Protein AF-A0AAW0R600-F1 (afdb_monomer_lite)

Organism: NCBI:txid1337665

Structure (mmCIF, N/CA/C/O backbone):
data_AF-A0AAW0R600-F1
#
_entry.id   AF-A0AAW0R600-F1
#
loop_
_atom_site.group_PDB
_atom_site.id
_atom_site.type_symbol
_atom_site.label_atom_id
_atom_site.label_alt_id
_atom_site.label_comp_id
_atom_site.label_asym_id
_atom_site.label_entity_id
_atom_site.label_seq_id
_atom_site.pdbx_PDB_ins_code
_atom_site.Cartn_x
_atom_site.Cartn_y
_atom_site.Cartn_z
_atom_site.occupancy
_atom_site.B_iso_or_equiv
_atom_site.auth_seq_id
_atom_site.auth_comp_id
_atom_site.auth_asym_id
_atom_site.auth_atom_id
_atom_site.pdbx_PDB_model_num
ATOM 1 N N . MET A 1 1 ? 9.626 -1.350 20.129 1.00 72.81 1 MET A N 1
ATOM 2 C CA . MET A 1 1 ? 8.384 -0.965 19.427 1.00 72.81 1 MET A CA 1
ATOM 3 C C . MET A 1 1 ? 8.085 -2.000 18.354 1.00 72.81 1 MET A C 1
ATOM 5 O O . MET A 1 1 ? 9.048 -2.544 17.821 1.00 72.81 1 MET A O 1
ATOM 9 N N . PRO A 1 2 ? 6.813 -2.325 18.067 1.00 85.44 2 PRO A N 1
ATOM 10 C CA . PRO A 1 2 ? 6.467 -3.146 16.910 1.00 85.44 2 PRO A CA 1
ATOM 11 C C . PRO A 1 2 ? 6.764 -2.403 15.597 1.00 85.44 2 PRO A C 1
ATOM 13 O O . PRO A 1 2 ? 6.798 -1.173 15.560 1.00 85.44 2 PRO A O 1
ATOM 16 N N . THR A 1 3 ? 6.977 -3.152 14.516 1.00 91.94 3 THR A N 1
ATOM 17 C CA . THR A 1 3 ? 7.278 -2.613 13.181 1.00 91.94 3 THR A CA 1
ATOM 18 C C . THR A 1 3 ? 6.488 -3.357 12.108 1.00 91.94 3 THR A C 1
ATOM 20 O O . THR A 1 3 ? 6.174 -4.539 12.255 1.00 91.94 3 THR A O 1
ATOM 23 N N . LEU A 1 4 ? 6.185 -2.667 11.011 1.00 92.69 4 LEU A N 1
ATOM 24 C CA . LEU A 1 4 ? 5.758 -3.269 9.752 1.00 92.69 4 LEU A CA 1
ATOM 25 C C . LEU A 1 4 ? 6.986 -3.357 8.844 1.00 92.69 4 LEU A C 1
ATOM 27 O O . LEU A 1 4 ? 7.603 -2.334 8.560 1.00 92.69 4 LEU A O 1
ATOM 31 N N . THR A 1 5 ? 7.347 -4.560 8.404 1.00 95.25 5 THR A N 1
ATOM 32 C CA . THR A 1 5 ? 8.530 -4.788 7.564 1.00 95.25 5 THR A CA 1
ATOM 33 C C . THR A 1 5 ? 8.158 -5.608 6.334 1.00 95.25 5 THR A C 1
ATOM 35 O O . THR A 1 5 ? 7.395 -6.568 6.414 1.00 95.25 5 THR A O 1
ATOM 38 N N . THR A 1 6 ? 8.719 -5.252 5.182 1.00 95.12 6 THR A N 1
ATOM 39 C CA . THR A 1 6 ? 8.634 -6.021 3.935 1.00 95.12 6 THR A CA 1
ATOM 40 C C . THR A 1 6 ? 10.023 -6.090 3.329 1.00 95.12 6 THR A C 1
ATOM 42 O O . THR A 1 6 ? 10.722 -5.082 3.265 1.00 95.12 6 THR A O 1
ATOM 45 N N . ARG A 1 7 ? 10.410 -7.282 2.880 1.00 95.62 7 ARG A N 1
ATOM 46 C CA . ARG A 1 7 ? 11.681 -7.564 2.215 1.00 95.62 7 ARG A CA 1
ATOM 47 C C . ARG A 1 7 ? 11.378 -8.282 0.907 1.00 95.62 7 ARG A C 1
ATOM 49 O O . ARG A 1 7 ? 10.565 -9.201 0.894 1.00 95.62 7 ARG A O 1
ATOM 56 N N . SER A 1 8 ? 12.008 -7.832 -0.168 1.00 92.94 8 SER A N 1
ATOM 57 C CA . SER A 1 8 ? 11.893 -8.401 -1.507 1.00 92.94 8 SER A CA 1
ATOM 58 C C . SER A 1 8 ? 13.246 -8.954 -1.933 1.00 92.94 8 SER A C 1
ATOM 60 O O . SER A 1 8 ? 14.271 -8.310 -1.713 1.00 92.94 8 SER A O 1
ATOM 62 N N . GLU A 1 9 ? 13.243 -10.139 -2.534 1.00 93.44 9 GLU A N 1
ATOM 63 C CA . GLU A 1 9 ? 14.412 -10.820 -3.091 1.00 93.44 9 GLU A CA 1
ATOM 64 C C . GLU A 1 9 ? 14.022 -11.397 -4.455 1.00 93.44 9 GLU A C 1
ATOM 66 O O . GLU A 1 9 ? 12.934 -11.956 -4.596 1.00 93.44 9 GLU A O 1
ATOM 71 N N . ALA A 1 10 ? 14.891 -11.287 -5.461 1.00 85.12 10 ALA A N 1
ATOM 72 C CA . ALA A 1 10 ? 14.719 -11.996 -6.728 1.00 85.12 10 ALA A CA 1
ATOM 73 C C . ALA A 1 10 ? 16.077 -12.256 -7.411 1.00 85.12 10 ALA A C 1
ATOM 75 O O . ALA A 1 10 ? 17.023 -11.509 -7.167 1.00 85.12 10 ALA A O 1
ATOM 76 N N . PRO A 1 11 ? 16.194 -13.269 -8.294 1.00 86.88 11 PRO A N 1
ATOM 77 C CA . PRO A 1 11 ? 17.495 -13.736 -8.794 1.00 86.88 11 PRO A CA 1
ATOM 78 C C . PRO A 1 11 ? 18.284 -12.744 -9.661 1.00 86.88 11 PRO A C 1
ATOM 80 O O . PRO A 1 11 ? 19.490 -12.903 -9.824 1.00 86.88 11 PRO A O 1
ATOM 83 N N . HIS A 1 12 ? 17.610 -11.757 -10.257 1.00 79.75 12 HIS A N 1
ATOM 84 C CA . HIS A 1 12 ? 18.186 -10.862 -11.270 1.00 79.75 12 HIS A CA 1
ATOM 85 C C . HIS A 1 12 ? 18.099 -9.378 -10.891 1.00 79.75 12 HIS A C 1
ATOM 87 O O . HIS A 1 12 ? 18.266 -8.511 -11.741 1.00 79.75 12 HIS A O 1
ATOM 93 N N . SER A 1 13 ? 17.833 -9.061 -9.626 1.00 81.62 13 SER A N 1
ATOM 94 C CA . SER A 1 13 ? 17.656 -7.681 -9.171 1.00 81.62 13 SER A CA 1
ATOM 95 C C . SER A 1 13 ? 18.159 -7.487 -7.755 1.00 81.62 13 SER A C 1
ATOM 97 O O . SER A 1 13 ? 18.042 -8.400 -6.935 1.00 81.62 13 SER A O 1
ATOM 99 N N . ASP A 1 14 ? 18.554 -6.265 -7.431 1.00 87.06 14 ASP A N 1
ATOM 100 C CA . ASP A 1 14 ? 18.892 -5.917 -6.060 1.00 87.06 14 ASP A CA 1
ATOM 101 C C . ASP A 1 14 ? 17.669 -6.061 -5.129 1.00 87.06 14 ASP A C 1
ATOM 103 O O . ASP A 1 14 ? 16.553 -5.661 -5.487 1.00 87.06 14 ASP A O 1
ATOM 107 N N . PRO A 1 15 ? 17.840 -6.663 -3.938 1.00 92.31 15 PRO A N 1
ATOM 108 C CA . PRO A 1 15 ? 16.773 -6.786 -2.958 1.00 92.31 15 PRO A CA 1
ATOM 109 C C . PRO A 1 15 ? 16.464 -5.427 -2.325 1.00 92.31 15 PRO A C 1
ATOM 111 O O . PRO A 1 15 ? 17.366 -4.638 -2.043 1.00 92.31 15 PRO A O 1
ATOM 114 N N . PHE A 1 16 ? 15.193 -5.178 -2.009 1.00 92.31 16 PHE A N 1
ATOM 115 C CA . PHE A 1 16 ? 14.778 -3.990 -1.259 1.00 92.31 16 PHE A CA 1
ATOM 116 C C . PHE A 1 16 ? 14.129 -4.368 0.071 1.00 92.31 16 PHE A C 1
ATOM 118 O O . PHE A 1 16 ? 13.606 -5.469 0.255 1.00 92.31 16 PHE A O 1
ATOM 125 N N . THR A 1 17 ? 14.182 -3.458 1.041 1.00 96.31 17 THR A N 1
ATOM 126 C CA . THR A 1 17 ? 13.537 -3.625 2.348 1.00 96.31 17 THR A CA 1
ATOM 127 C C . THR A 1 17 ? 12.935 -2.303 2.792 1.00 96.31 17 THR A C 1
ATOM 129 O O . THR A 1 17 ? 13.594 -1.265 2.749 1.00 96.31 17 THR A O 1
ATOM 132 N N . PHE A 1 18 ? 11.689 -2.355 3.247 1.00 94.94 18 PHE A N 1
ATOM 133 C CA . PHE A 1 18 ? 10.987 -1.231 3.847 1.00 94.94 18 PHE A CA 1
ATOM 134 C C . PHE A 1 18 ? 10.568 -1.605 5.265 1.00 94.94 18 PHE A C 1
ATOM 136 O O . PHE A 1 18 ? 10.050 -2.700 5.494 1.00 94.94 18 PHE A O 1
ATOM 143 N N . THR A 1 19 ? 10.814 -0.689 6.198 1.00 95.81 19 THR A N 1
ATOM 144 C CA . THR A 1 19 ? 10.420 -0.802 7.601 1.00 95.81 19 THR A CA 1
ATOM 145 C C . THR A 1 19 ? 9.711 0.48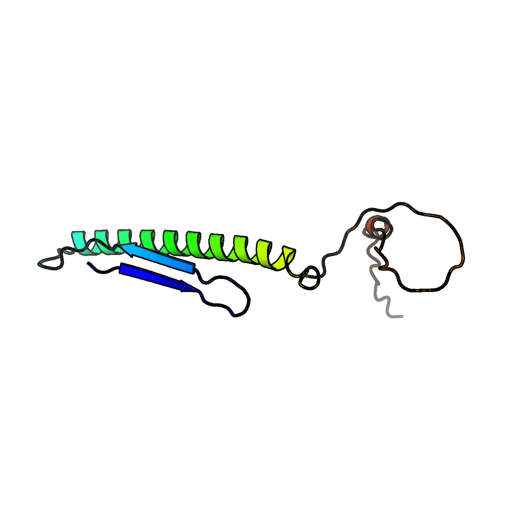2 8.005 1.00 95.81 19 THR A C 1
ATOM 147 O O . THR A 1 19 ? 10.233 1.574 7.773 1.00 95.81 19 THR A O 1
ATOM 150 N N . THR A 1 20 ? 8.548 0.342 8.632 1.00 93.50 20 THR A N 1
ATOM 151 C CA . THR A 1 20 ? 7.788 1.423 9.262 1.00 93.50 20 THR A CA 1
ATOM 152 C C . THR A 1 20 ? 7.618 1.094 10.740 1.00 93.50 20 THR A C 1
ATOM 154 O O . THR A 1 20 ? 7.147 0.010 11.091 1.00 93.50 20 THR A O 1
ATOM 157 N N . GLU A 1 21 ? 7.998 2.014 11.623 1.00 91.94 21 GLU A N 1
ATOM 158 C CA . GLU A 1 21 ? 7.782 1.849 13.061 1.00 91.94 21 GLU A CA 1
ATOM 159 C C . GLU A 1 21 ? 6.319 2.100 13.439 1.00 91.94 21 GLU A C 1
ATOM 161 O O . GLU A 1 21 ? 5.658 2.991 12.904 1.00 91.94 21 GLU A O 1
ATOM 166 N N . LEU A 1 22 ? 5.808 1.308 14.381 1.00 86.19 22 LEU A N 1
ATOM 167 C CA . LEU A 1 22 ? 4.441 1.400 14.876 1.00 86.19 22 LEU A CA 1
ATOM 168 C C . LEU A 1 22 ? 4.480 1.764 16.364 1.00 86.19 22 LEU A C 1
ATOM 170 O O . LEU A 1 22 ? 4.636 0.902 17.229 1.00 86.19 22 LEU A O 1
ATOM 174 N N . SER A 1 23 ? 4.344 3.053 16.677 1.00 79.62 23 SER A N 1
ATOM 175 C CA . SER A 1 23 ? 4.341 3.533 18.064 1.00 79.62 23 SER A CA 1
ATOM 176 C C . SER A 1 23 ? 3.129 2.998 18.832 1.00 79.62 23 SER A C 1
ATOM 178 O O . SER A 1 23 ? 1.979 3.287 18.484 1.00 79.62 23 SER A O 1
ATOM 180 N N . LEU A 1 24 ? 3.403 2.227 19.886 1.00 72.81 24 LEU A N 1
ATOM 181 C CA . LEU A 1 24 ? 2.416 1.552 20.723 1.00 72.81 24 LEU A CA 1
ATOM 182 C C . LEU A 1 24 ? 2.901 1.518 22.177 1.00 72.81 24 LEU A C 1
ATOM 184 O O . LEU A 1 24 ? 3.779 0.725 22.517 1.00 72.81 24 LEU A O 1
ATOM 188 N N . ASP A 1 25 ? 2.280 2.320 23.040 1.00 65.94 25 ASP A N 1
ATOM 189 C CA . ASP A 1 25 ? 2.430 2.178 24.488 1.00 65.94 25 ASP A CA 1
ATOM 190 C C . ASP A 1 25 ? 1.439 1.117 24.979 1.00 65.94 25 ASP A C 1
ATOM 192 O O . ASP A 1 25 ? 0.233 1.335 25.082 1.00 65.94 25 ASP A O 1
ATOM 196 N N . ALA A 1 26 ? 1.951 -0.092 25.206 1.00 60.78 26 ALA A N 1
ATOM 197 C CA . ALA A 1 26 ? 1.133 -1.296 25.351 1.00 60.78 26 ALA A CA 1
ATOM 198 C C . ALA A 1 26 ? 0.389 -1.428 26.697 1.00 60.78 26 ALA A C 1
ATOM 200 O O . ALA A 1 26 ? -0.430 -2.335 26.849 1.00 60.78 26 ALA A O 1
ATOM 201 N N . SER A 1 27 ? 0.674 -0.570 27.681 1.00 61.00 27 SER A N 1
ATOM 202 C CA . SER A 1 27 ? 0.410 -0.887 29.092 1.00 61.00 27 SER A CA 1
ATOM 203 C C . SER A 1 27 ? -1.060 -0.816 29.531 1.00 61.00 27 SER A C 1
ATOM 205 O O . SER A 1 27 ? -1.435 -1.598 30.397 1.00 61.00 27 SER A O 1
ATOM 207 N N . THR A 1 28 ? -1.907 0.042 28.942 1.00 66.44 28 THR A N 1
ATOM 208 C CA . THR A 1 28 ? -3.367 0.091 29.225 1.00 66.44 28 THR A CA 1
ATOM 209 C C . THR A 1 28 ? -4.161 0.778 28.101 1.00 66.44 28 THR A C 1
ATOM 211 O O . THR A 1 28 ? -4.693 1.868 28.283 1.00 66.44 28 THR A O 1
ATOM 214 N N . LEU A 1 29 ? -4.269 0.151 26.926 1.00 78.44 29 LEU A N 1
ATOM 215 C CA . LEU A 1 29 ? -4.982 0.750 25.785 1.00 78.44 29 LEU A CA 1
ATOM 216 C C . LEU A 1 29 ? -6.514 0.691 25.938 1.00 78.44 29 LEU A C 1
ATOM 218 O O . LEU A 1 29 ? -7.128 -0.388 25.890 1.00 78.44 29 LEU A O 1
ATOM 222 N N . THR A 1 30 ? -7.135 1.866 26.028 1.00 89.00 30 THR A N 1
ATOM 223 C CA . THR A 1 30 ? -8.585 2.072 25.916 1.00 89.00 30 THR A CA 1
ATOM 224 C C . THR A 1 30 ? -9.109 1.688 24.526 1.00 89.00 30 THR A C 1
ATOM 226 O O . THR A 1 30 ? -8.358 1.534 23.559 1.00 89.00 30 THR A O 1
ATOM 229 N N . THR A 1 31 ? -10.430 1.555 24.381 1.00 90.94 31 THR A N 1
ATOM 230 C CA . THR A 1 31 ? -11.068 1.294 23.076 1.00 90.94 31 THR A CA 1
ATOM 231 C C . THR A 1 31 ? -10.765 2.391 22.047 1.00 90.94 31 THR A C 1
ATOM 233 O O . THR A 1 31 ? -10.586 2.082 20.870 1.00 90.94 31 THR A O 1
ATOM 236 N N . ALA A 1 32 ? -10.654 3.651 22.483 1.00 89.12 32 ALA A N 1
ATOM 237 C CA . ALA A 1 32 ? -10.315 4.780 21.617 1.00 89.12 32 ALA A CA 1
ATOM 238 C C . ALA A 1 32 ? -8.864 4.705 21.110 1.00 89.12 32 ALA A C 1
ATOM 240 O O . ALA A 1 32 ? -8.603 4.903 19.926 1.00 89.12 32 ALA A O 1
ATOM 241 N N . GLU A 1 33 ? -7.909 4.352 21.971 1.00 87.31 33 GLU A N 1
ATOM 242 C CA . GLU A 1 33 ? -6.506 4.209 21.557 1.00 87.31 33 GLU A CA 1
ATOM 243 C C . GLU A 1 33 ? -6.304 2.987 20.656 1.00 87.31 33 GLU A C 1
ATOM 245 O O . GLU A 1 33 ? -5.546 3.056 19.690 1.00 87.31 33 GLU A O 1
ATOM 250 N N . LYS A 1 34 ? -7.040 1.891 20.897 1.00 88.25 34 LYS A N 1
ATOM 251 C CA . LYS A 1 34 ? -7.074 0.728 19.994 1.00 88.25 34 LYS A CA 1
ATOM 252 C C . LYS A 1 34 ? -7.602 1.100 18.609 1.00 88.25 34 LYS A C 1
ATOM 254 O O . LYS A 1 34 ? -7.004 0.692 17.615 1.00 88.25 34 LYS A O 1
ATOM 259 N N . SER A 1 35 ? -8.687 1.874 18.516 1.00 91.69 35 SER A N 1
ATOM 260 C CA . SER A 1 35 ? -9.216 2.301 17.214 1.00 91.69 35 SER A CA 1
ATOM 261 C C . SER A 1 35 ? -8.256 3.259 16.502 1.00 91.69 35 SER A C 1
ATOM 263 O O . SER A 1 35 ? -7.986 3.065 15.317 1.00 91.69 35 SER A O 1
ATOM 265 N N . ALA A 1 36 ? -7.648 4.207 17.224 1.00 88.94 36 ALA A N 1
ATOM 266 C CA . ALA A 1 36 ? -6.620 5.097 16.687 1.00 88.94 36 ALA A CA 1
ATOM 267 C C . ALA A 1 36 ? -5.382 4.327 16.191 1.00 88.94 36 ALA A C 1
ATOM 269 O O . ALA A 1 36 ? -4.898 4.597 15.091 1.00 88.94 36 ALA A O 1
ATOM 270 N N . TYR A 1 37 ? -4.902 3.337 16.950 1.00 89.50 37 TYR A N 1
ATOM 271 C CA . TYR A 1 37 ? -3.807 2.463 16.529 1.00 89.50 37 TYR A CA 1
ATOM 272 C C . TYR A 1 37 ? -4.157 1.681 15.258 1.00 89.50 37 TYR A C 1
ATOM 274 O O . TYR A 1 37 ? -3.381 1.692 14.308 1.00 89.50 37 TYR A O 1
ATOM 282 N N . LEU A 1 38 ? -5.338 1.056 15.192 1.00 92.19 38 LEU A N 1
ATOM 283 C CA . LEU A 1 38 ? -5.765 0.314 14.001 1.00 92.19 38 LEU A CA 1
ATOM 284 C C . LEU A 1 38 ? -5.935 1.218 12.771 1.00 92.19 38 LEU A C 1
ATOM 286 O O . LEU A 1 38 ? -5.680 0.774 11.653 1.00 92.19 38 LEU A O 1
ATOM 290 N N . SER A 1 39 ? -6.336 2.479 12.945 1.00 92.06 39 SER A N 1
ATOM 291 C CA . SER A 1 39 ? -6.366 3.462 11.853 1.00 92.06 39 SER A CA 1
ATOM 292 C C . SER A 1 39 ? -4.959 3.842 11.381 1.00 92.06 39 SER A C 1
ATOM 294 O O . SER A 1 39 ? -4.714 3.845 10.176 1.00 92.06 39 SER A O 1
ATOM 296 N N . ARG A 1 40 ? -4.009 4.074 12.302 1.00 91.25 40 ARG A N 1
ATOM 297 C CA . ARG A 1 40 ? -2.590 4.310 11.962 1.00 91.25 40 ARG A CA 1
ATOM 298 C C . ARG A 1 40 ? -1.961 3.103 11.270 1.00 91.25 40 ARG A C 1
ATOM 300 O O . ARG A 1 40 ? -1.258 3.279 10.286 1.00 91.25 40 ARG A O 1
ATOM 307 N N . LEU A 1 41 ? -2.247 1.888 11.742 1.00 93.56 41 LEU A N 1
ATOM 308 C CA . LEU A 1 41 ? -1.771 0.647 11.132 1.00 93.56 41 LEU A CA 1
ATOM 309 C C . LEU A 1 41 ? -2.303 0.485 9.703 1.00 93.56 41 LEU A C 1
ATOM 311 O O . LEU A 1 41 ? -1.535 0.137 8.816 1.00 93.56 41 LEU A O 1
ATOM 315 N N . ARG A 1 42 ? -3.589 0.775 9.457 1.00 96.00 42 ARG A N 1
ATOM 316 C CA . ARG A 1 42 ? -4.149 0.757 8.093 1.00 96.00 42 ARG A CA 1
ATOM 317 C C . ARG A 1 42 ? -3.472 1.776 7.180 1.00 96.00 42 ARG A C 1
ATOM 319 O O . ARG A 1 42 ? -3.097 1.401 6.078 1.00 96.00 42 ARG A O 1
ATOM 326 N N . ALA A 1 43 ? -3.276 3.013 7.641 1.00 94.56 43 ALA A N 1
ATOM 327 C CA . ALA A 1 43 ? -2.547 4.027 6.877 1.00 94.56 43 ALA A CA 1
ATOM 328 C C . ALA A 1 43 ? -1.114 3.563 6.559 1.00 94.56 43 ALA A C 1
ATOM 330 O O . ALA A 1 43 ? -0.738 3.498 5.394 1.00 94.56 43 ALA A O 1
ATOM 331 N N . ALA A 1 44 ? -0.373 3.099 7.571 1.00 94.69 44 ALA A N 1
ATOM 332 C CA . ALA A 1 44 ? 0.983 2.582 7.408 1.00 94.69 44 ALA A CA 1
ATOM 333 C C . ALA A 1 44 ? 1.066 1.395 6.431 1.00 94.69 44 ALA A C 1
ATOM 335 O O . ALA A 1 44 ? 2.047 1.294 5.701 1.00 94.69 44 ALA A O 1
ATOM 336 N N . VAL A 1 45 ? 0.057 0.512 6.394 1.00 96.25 45 VAL A N 1
ATOM 337 C CA . VAL A 1 45 ? -0.038 -0.590 5.418 1.00 96.25 45 VAL A CA 1
ATOM 338 C C . VAL A 1 45 ? -0.299 -0.068 4.003 1.00 96.25 45 VAL A C 1
ATOM 340 O O . VAL A 1 45 ? 0.385 -0.509 3.081 1.00 96.25 45 VAL A O 1
ATOM 343 N N . SER A 1 46 ? -1.222 0.883 3.821 1.00 97.44 46 SER A N 1
ATOM 344 C CA . SER A 1 46 ? -1.477 1.515 2.516 1.0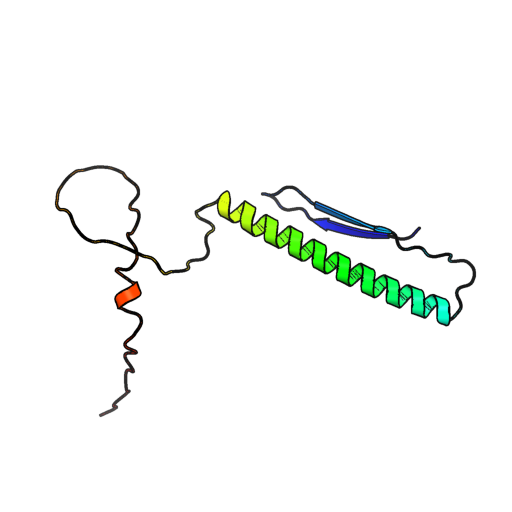0 97.44 46 SER A CA 1
ATOM 345 C C . SER A 1 46 ? -0.235 2.228 1.972 1.00 97.44 46 SER A C 1
ATOM 347 O O . SER A 1 46 ? 0.122 2.040 0.809 1.00 97.44 46 SER A O 1
ATOM 349 N N . ASP A 1 47 ? 0.474 2.974 2.821 1.00 95.75 47 ASP A N 1
ATOM 350 C CA . ASP A 1 47 ? 1.726 3.651 2.462 1.00 95.75 47 ASP A CA 1
ATOM 351 C C . ASP A 1 47 ? 2.823 2.636 2.096 1.00 95.75 47 ASP A C 1
ATOM 353 O O . ASP A 1 47 ? 3.586 2.838 1.149 1.00 95.75 47 ASP A O 1
ATOM 357 N N . HIS A 1 48 ? 2.891 1.505 2.810 1.00 95.81 48 HIS A N 1
ATOM 358 C CA . HIS A 1 48 ? 3.809 0.411 2.480 1.00 95.81 48 HIS A CA 1
ATOM 359 C C . HIS A 1 48 ? 3.489 -0.206 1.117 1.00 95.81 48 HIS A C 1
ATOM 361 O O . HIS A 1 48 ? 4.398 -0.439 0.323 1.00 95.81 48 HIS A O 1
ATOM 367 N N . GLN A 1 49 ? 2.207 -0.446 0.832 1.00 96.94 49 GLN A N 1
ATOM 368 C CA . GLN A 1 49 ? 1.751 -0.986 -0.447 1.00 96.94 49 GLN A CA 1
ATOM 369 C C . GLN A 1 49 ? 2.098 -0.043 -1.605 1.00 96.94 49 GLN A C 1
ATOM 371 O O . GLN A 1 49 ? 2.604 -0.506 -2.626 1.00 96.94 49 GLN A O 1
ATOM 376 N N . ALA A 1 50 ? 1.900 1.269 -1.436 1.00 97.38 50 ALA A N 1
ATOM 377 C CA . ALA A 1 50 ? 2.291 2.267 -2.431 1.00 97.38 50 ALA A CA 1
ATOM 378 C C . ALA A 1 50 ? 3.801 2.207 -2.730 1.00 97.38 50 ALA A C 1
ATOM 380 O O . ALA A 1 50 ? 4.188 2.055 -3.888 1.00 97.38 50 ALA A O 1
ATOM 381 N N . ARG A 1 51 ? 4.647 2.206 -1.689 1.00 96.62 51 ARG A N 1
ATOM 382 C CA . ARG A 1 51 ? 6.115 2.108 -1.821 1.00 96.62 51 ARG A CA 1
ATOM 383 C C . ARG A 1 51 ? 6.580 0.799 -2.464 1.00 96.62 51 ARG A C 1
ATOM 385 O O . ARG A 1 51 ? 7.536 0.799 -3.234 1.00 96.62 51 ARG A O 1
ATOM 392 N N . VAL A 1 52 ? 5.928 -0.323 -2.150 1.00 96.19 52 VAL A N 1
ATOM 393 C CA . VAL A 1 52 ? 6.216 -1.625 -2.778 1.00 96.19 52 VAL A CA 1
ATOM 394 C C . VAL A 1 52 ? 5.856 -1.597 -4.263 1.00 96.19 52 VAL A C 1
ATOM 396 O O . VAL A 1 52 ? 6.666 -2.025 -5.080 1.00 96.19 52 VAL A O 1
ATOM 399 N N . ASN A 1 53 ? 4.691 -1.057 -4.626 1.00 96.19 53 ASN A N 1
ATOM 400 C CA . ASN A 1 53 ? 4.266 -0.946 -6.022 1.00 96.19 53 ASN A CA 1
ATOM 401 C C . ASN A 1 53 ? 5.192 -0.026 -6.834 1.00 96.19 53 ASN A C 1
ATOM 403 O O . ASN A 1 53 ? 5.581 -0.383 -7.944 1.00 96.19 53 ASN A O 1
ATOM 407 N N . GLU A 1 54 ? 5.584 1.121 -6.274 1.00 95.88 54 GLU A N 1
ATOM 408 C CA . GLU A 1 54 ? 6.553 2.047 -6.873 1.00 95.88 54 GLU A CA 1
ATOM 409 C C . GLU A 1 54 ? 7.902 1.351 -7.122 1.00 95.88 54 GLU A C 1
ATOM 411 O O . GLU A 1 54 ? 8.392 1.331 -8.251 1.00 95.88 54 GLU A O 1
ATOM 416 N N . ALA A 1 55 ? 8.456 0.688 -6.100 1.00 94.06 55 ALA A N 1
ATOM 417 C CA . ALA A 1 55 ? 9.730 -0.021 -6.204 1.00 94.06 55 ALA A CA 1
ATOM 418 C C . ALA A 1 55 ? 9.694 -1.180 -7.213 1.00 94.06 55 ALA A C 1
ATOM 420 O O . ALA A 1 55 ? 10.654 -1.378 -7.956 1.00 94.06 55 ALA A O 1
ATOM 421 N N . LEU A 1 56 ? 8.593 -1.937 -7.272 1.00 94.12 56 LEU A N 1
ATOM 422 C CA . LEU A 1 56 ? 8.408 -2.988 -8.276 1.00 94.12 56 LEU A CA 1
ATOM 423 C C . LEU A 1 56 ? 8.274 -2.408 -9.690 1.00 94.12 56 LEU A C 1
ATOM 425 O O . LEU A 1 56 ? 8.836 -2.979 -10.620 1.00 94.12 56 LEU A O 1
ATOM 429 N N . THR A 1 57 ? 7.595 -1.271 -9.857 1.00 94.19 57 THR A N 1
ATOM 430 C CA . THR A 1 57 ? 7.422 -0.610 -11.163 1.00 94.19 57 THR A CA 1
ATOM 431 C C . THR A 1 57 ? 8.752 -0.086 -11.697 1.00 94.19 57 THR A C 1
ATOM 433 O O . THR A 1 57 ? 9.167 -0.486 -12.783 1.00 94.19 57 THR A O 1
ATOM 436 N N . ALA A 1 58 ? 9.489 0.682 -10.888 1.00 90.88 58 ALA A N 1
ATOM 437 C CA . ALA A 1 58 ? 10.829 1.159 -11.236 1.00 90.88 58 ALA A CA 1
ATOM 438 C C . ALA A 1 58 ? 11.794 0.001 -11.559 1.00 90.88 58 ALA A C 1
ATOM 440 O O . ALA A 1 58 ? 12.647 0.107 -12.442 1.00 90.88 58 ALA A O 1
ATOM 441 N N . ARG A 1 59 ? 11.641 -1.143 -10.878 1.00 90.12 59 ARG A N 1
ATOM 442 C CA . ARG A 1 59 ? 12.426 -2.344 -11.170 1.00 90.12 59 ARG A CA 1
ATOM 443 C C . ARG A 1 59 ? 12.020 -3.018 -12.482 1.00 90.12 59 ARG A C 1
ATOM 445 O O . ARG A 1 59 ? 12.908 -3.441 -13.209 1.00 90.12 59 ARG A O 1
ATOM 452 N N . MET A 1 60 ? 10.730 -3.100 -12.817 1.00 89.12 60 MET A N 1
ATOM 453 C CA . MET A 1 60 ? 10.285 -3.611 -14.124 1.00 89.12 60 MET A CA 1
ATOM 454 C C . MET A 1 60 ? 10.827 -2.753 -15.276 1.00 89.12 60 MET A C 1
ATOM 456 O O . MET A 1 60 ? 11.245 -3.295 -16.296 1.00 89.12 60 MET A O 1
ATOM 460 N N . GLU A 1 61 ? 10.883 -1.432 -15.100 1.00 89.31 61 GLU A N 1
ATOM 461 C CA . GLU A 1 61 ? 11.490 -0.509 -16.067 1.00 89.31 61 GLU A CA 1
ATOM 462 C C . GLU A 1 61 ? 13.005 -0.742 -16.209 1.00 89.31 61 GLU A C 1
ATOM 464 O O . GLU A 1 61 ? 13.505 -0.886 -17.327 1.00 89.31 61 GLU A O 1
ATOM 469 N N . ALA A 1 62 ? 13.732 -0.863 -15.094 1.00 85.88 62 ALA A N 1
ATOM 470 C CA . ALA A 1 62 ? 15.165 -1.168 -15.100 1.00 85.88 62 ALA A CA 1
ATOM 471 C C . ALA A 1 62 ? 15.478 -2.555 -15.701 1.00 85.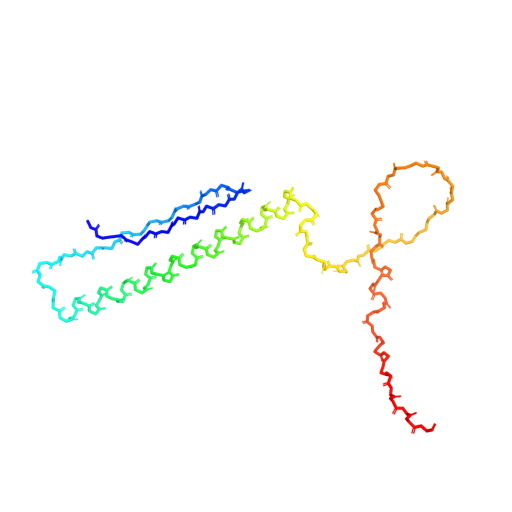88 62 ALA A C 1
ATOM 473 O O . ALA A 1 62 ? 16.412 -2.694 -16.497 1.00 85.88 62 ALA A O 1
ATOM 474 N N . ASP A 1 63 ? 14.679 -3.571 -15.363 1.00 84.75 63 ASP A N 1
ATOM 475 C CA . ASP A 1 63 ? 14.807 -4.935 -15.878 1.00 84.75 63 ASP A CA 1
ATOM 476 C C . ASP A 1 63 ? 14.544 -4.957 -17.407 1.00 84.75 63 ASP A C 1
ATOM 478 O O . ASP A 1 63 ? 15.330 -5.566 -18.137 1.00 84.75 63 ASP A O 1
ATOM 482 N N . LYS A 1 64 ? 13.548 -4.201 -17.912 1.00 85.25 64 LYS A N 1
ATOM 483 C CA . LYS A 1 64 ? 13.238 -4.044 -19.355 1.00 85.25 64 LYS A CA 1
ATOM 484 C C . LYS A 1 64 ? 14.356 -3.361 -20.156 1.00 85.25 64 LYS A C 1
ATOM 486 O O . LYS A 1 64 ? 14.549 -3.675 -21.327 1.00 85.25 64 LYS A O 1
ATOM 491 N N . ILE A 1 65 ? 15.098 -2.429 -19.552 1.00 79.12 65 ILE A N 1
ATOM 492 C CA . ILE A 1 65 ? 16.269 -1.799 -20.195 1.00 79.12 65 ILE A CA 1
ATOM 493 C C . ILE A 1 65 ? 17.445 -2.785 -20.270 1.00 79.12 65 ILE A C 1
ATOM 495 O O . ILE A 1 65 ? 18.195 -2.784 -21.249 1.00 79.12 65 ILE A O 1
ATOM 499 N N . ARG A 1 66 ? 17.621 -3.623 -19.240 1.00 73.19 66 ARG A N 1
ATOM 500 C CA . ARG A 1 66 ? 18.739 -4.572 -19.151 1.00 73.19 66 ARG A CA 1
ATOM 501 C C . ARG A 1 66 ? 18.566 -5.788 -20.064 1.00 73.19 66 ARG A C 1
ATOM 503 O O . ARG A 1 66 ? 19.566 -6.274 -20.587 1.00 73.19 66 ARG A O 1
ATOM 510 N N . ASP A 1 67 ? 17.338 -6.263 -20.262 1.00 67.38 67 ASP A N 1
ATOM 511 C CA . ASP A 1 67 ? 17.021 -7.329 -21.217 1.00 67.38 67 ASP A CA 1
ATOM 512 C C . ASP A 1 67 ? 16.056 -6.825 -22.308 1.00 67.38 67 ASP A C 1
ATOM 514 O O . ASP A 1 67 ? 14.838 -6.929 -22.169 1.00 67.38 67 ASP A O 1
ATOM 518 N N . PRO A 1 68 ? 16.569 -6.317 -23.446 1.00 58.31 68 PRO A N 1
ATOM 519 C CA . PRO A 1 68 ? 15.722 -5.898 -24.560 1.00 58.31 68 PRO A CA 1
ATOM 520 C C . PRO A 1 68 ? 15.004 -7.068 -25.262 1.00 58.31 68 PRO A C 1
ATOM 522 O O . PRO A 1 68 ? 14.222 -6.817 -26.176 1.00 58.31 68 PRO A O 1
ATOM 525 N N . SER A 1 69 ? 15.247 -8.329 -24.871 1.00 58.38 69 SER A N 1
ATOM 526 C CA . SER A 1 69 ? 14.444 -9.482 -25.302 1.00 58.38 69 SER A CA 1
ATOM 527 C C . SER A 1 69 ? 13.285 -9.809 -24.349 1.00 58.38 69 SER A C 1
ATOM 529 O O . SER A 1 69 ? 12.415 -10.596 -24.710 1.00 58.38 69 SER A O 1
ATOM 531 N N . SER A 1 70 ? 13.201 -9.153 -23.182 1.00 55.56 70 SER A N 1
ATOM 532 C CA . SER A 1 70 ? 12.084 -9.287 -22.234 1.00 55.56 70 SER A CA 1
ATOM 533 C C . SER A 1 70 ? 10.919 -8.325 -22.511 1.00 55.56 70 SER A C 1
ATOM 535 O O . SER A 1 70 ? 10.055 -8.133 -21.651 1.00 55.56 70 SER A O 1
ATOM 537 N N . ALA A 1 71 ? 10.899 -7.661 -23.669 1.00 53.25 71 ALA A N 1
ATOM 538 C CA . ALA A 1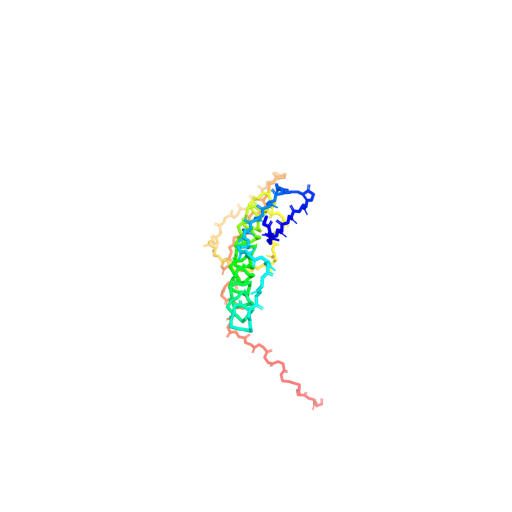 71 ? 9.788 -6.800 -24.049 1.00 53.25 71 ALA A CA 1
ATOM 539 C C . ALA A 1 71 ? 8.501 -7.638 -24.206 1.00 53.25 71 ALA A C 1
ATOM 541 O O . ALA A 1 71 ? 8.529 -8.651 -24.909 1.00 53.25 71 ALA A O 1
ATOM 542 N N . PRO A 1 72 ? 7.359 -7.234 -23.614 1.00 50.62 72 PRO A N 1
ATOM 543 C CA . PRO A 1 72 ? 6.081 -7.763 -24.067 1.00 50.62 72 PRO A CA 1
ATOM 544 C C . PRO A 1 72 ? 5.907 -7.374 -25.538 1.00 50.62 72 PRO A C 1
ATOM 546 O O . PRO A 1 72 ? 6.213 -6.240 -25.914 1.00 50.62 72 PRO A O 1
ATOM 549 N N . ALA A 1 73 ? 5.432 -8.307 -26.362 1.00 47.94 73 ALA A N 1
ATOM 550 C CA . ALA A 1 73 ? 5.133 -8.036 -27.761 1.00 47.94 73 ALA A CA 1
ATOM 551 C C . ALA A 1 73 ? 4.000 -6.995 -27.858 1.00 47.94 73 ALA A C 1
ATOM 553 O O . ALA A 1 73 ? 2.840 -7.304 -27.600 1.00 47.94 73 ALA A O 1
ATOM 554 N N . ALA A 1 74 ? 4.382 -5.763 -28.185 1.00 45.03 74 ALA A N 1
ATOM 555 C CA . ALA A 1 74 ? 3.532 -4.617 -28.494 1.00 45.03 74 ALA A CA 1
ATOM 556 C C . ALA A 1 74 ? 4.319 -3.794 -29.534 1.00 45.03 74 ALA A C 1
ATOM 558 O O . ALA A 1 74 ? 5.260 -3.099 -29.159 1.00 45.03 74 ALA A O 1
ATOM 559 N N . THR A 1 75 ? 4.252 -4.138 -30.824 1.00 47.22 75 THR A N 1
ATOM 560 C CA . THR A 1 75 ? 3.289 -3.624 -31.830 1.00 47.22 75 THR A CA 1
ATOM 561 C C . THR A 1 75 ? 3.296 -2.088 -31.939 1.00 47.22 75 THR A C 1
ATOM 563 O O . THR A 1 75 ? 3.203 -1.419 -30.914 1.00 47.22 75 THR A O 1
ATOM 566 N N . THR A 1 76 ? 3.344 -1.563 -33.178 1.00 38.75 76 THR A N 1
ATOM 567 C CA . THR A 1 76 ? 3.245 -0.132 -33.599 1.00 38.75 76 THR A CA 1
ATOM 568 C C . THR A 1 76 ? 4.338 0.830 -33.069 1.00 38.75 76 THR A C 1
ATOM 570 O O . THR A 1 76 ? 4.337 1.127 -31.878 1.00 38.75 76 THR A O 1
ATOM 573 N N . ALA A 1 77 ? 5.313 1.380 -33.814 1.00 45.41 77 ALA A N 1
ATOM 574 C CA . ALA A 1 77 ? 5.797 1.243 -35.203 1.00 45.41 77 ALA A CA 1
ATOM 575 C C . ALA A 1 77 ? 5.606 2.424 -36.247 1.00 45.41 77 ALA A C 1
ATOM 577 O O . ALA A 1 77 ? 4.570 2.414 -36.898 1.00 45.41 77 ALA A O 1
ATOM 578 N N . PRO A 1 78 ? 6.632 3.319 -36.516 1.00 43.38 78 PRO A N 1
ATOM 579 C CA . PRO A 1 78 ? 6.881 4.221 -37.701 1.00 43.38 78 PRO A CA 1
ATOM 580 C C . PRO A 1 78 ? 8.045 3.902 -38.744 1.00 43.38 78 PRO A C 1
ATOM 582 O O . PRO A 1 78 ? 9.087 3.396 -38.346 1.00 43.38 78 PRO A O 1
ATOM 585 N N . THR A 1 79 ? 7.922 4.189 -40.080 1.00 45.47 79 THR A N 1
ATOM 586 C CA . THR A 1 79 ? 8.865 3.844 -41.225 1.00 45.47 79 THR A CA 1
ATOM 587 C C . THR A 1 79 ? 9.536 5.034 -41.972 1.00 45.47 79 THR A C 1
ATOM 589 O O . THR A 1 79 ? 9.207 6.207 -41.810 1.00 45.47 79 THR A O 1
ATOM 592 N N . SER A 1 80 ? 10.424 4.736 -42.946 1.00 40.88 80 SER A N 1
ATOM 593 C CA . SER A 1 80 ? 10.101 4.982 -44.378 1.00 40.88 80 SER A CA 1
ATOM 594 C C . SER A 1 80 ? 10.842 4.090 -45.415 1.00 40.88 80 SER A C 1
ATOM 596 O O . SER A 1 80 ? 12.055 3.883 -45.404 1.00 40.88 80 SER A O 1
ATOM 598 N N . LYS A 1 81 ? 10.089 3.620 -46.427 1.00 42.47 81 LYS A N 1
ATOM 599 C CA . LYS A 1 81 ? 10.516 2.732 -47.540 1.00 42.47 81 LYS A CA 1
ATOM 600 C C . LYS A 1 81 ? 11.793 3.169 -48.315 1.00 42.47 81 LYS A C 1
ATOM 602 O O . LYS A 1 81 ? 11.898 4.308 -48.765 1.00 42.47 81 LYS A O 1
ATOM 607 N N . LYS A 1 82 ? 12.569 2.145 -48.754 1.00 38.50 82 LYS A N 1
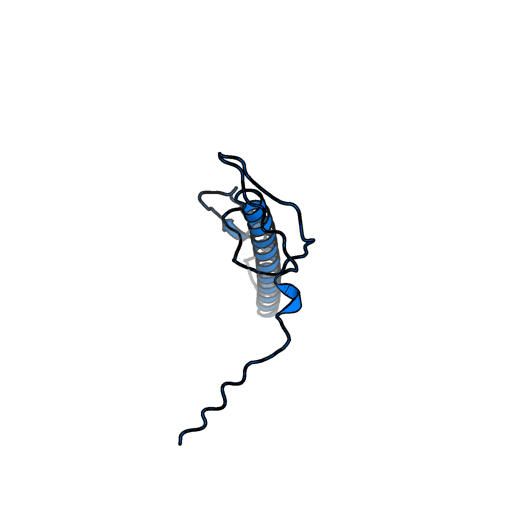ATOM 608 C CA . LYS A 1 82 ? 13.205 1.962 -50.107 1.00 38.50 82 LYS A CA 1
ATOM 609 C C . LYS A 1 82 ? 14.720 2.241 -50.296 1.00 38.50 82 LYS A C 1
ATOM 611 O O . LYS A 1 82 ? 15.090 3.347 -50.681 1.00 38.50 82 LYS A O 1
ATOM 616 N N . ARG A 1 83 ? 15.554 1.170 -50.362 1.00 40.81 83 ARG A N 1
ATOM 617 C CA . ARG A 1 83 ? 16.566 0.959 -51.453 1.00 40.81 83 ARG A CA 1
ATOM 618 C C . ARG A 1 83 ? 17.311 -0.409 -51.502 1.00 40.81 83 A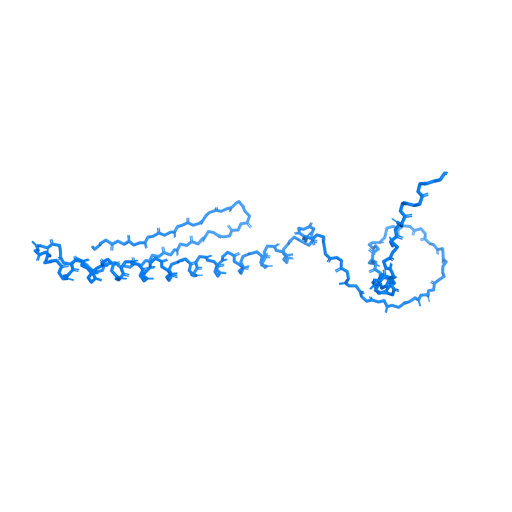RG A C 1
ATOM 620 O O . ARG A 1 83 ? 18.337 -0.615 -50.877 1.00 40.81 83 ARG A O 1
ATOM 627 N N . LYS A 1 84 ? 16.848 -1.282 -52.409 1.00 37.47 84 LYS A N 1
ATOM 628 C CA . LYS A 1 84 ? 17.602 -2.064 -53.431 1.00 37.47 84 LYS A CA 1
ATOM 629 C C . LYS A 1 84 ? 18.980 -2.732 -53.110 1.00 37.47 84 LYS A C 1
ATOM 631 O O . LYS A 1 84 ? 20.018 -2.117 -53.321 1.00 37.47 84 LYS A O 1
ATOM 636 N N . LYS A 1 85 ? 18.924 -4.077 -53.010 1.00 38.22 85 LYS A N 1
ATOM 637 C CA . LYS A 1 85 ? 19.774 -5.114 -53.678 1.00 38.22 85 LYS A CA 1
ATOM 638 C C . LYS A 1 85 ? 21.136 -5.558 -53.077 1.00 38.22 85 LYS A C 1
ATOM 640 O O . LYS A 1 85 ? 22.082 -4.790 -53.025 1.00 38.22 85 LYS A O 1
ATOM 645 N N . ASN A 1 86 ? 21.226 -6.888 -52.895 1.00 36.09 86 ASN A N 1
ATOM 646 C CA . ASN A 1 86 ? 22.389 -7.798 -52.780 1.00 36.09 86 ASN A CA 1
ATOM 647 C C . ASN A 1 86 ? 23.498 -7.497 -51.755 1.00 36.09 86 ASN A C 1
ATOM 649 O O . ASN A 1 86 ? 24.267 -6.557 -51.911 1.00 36.09 86 ASN A O 1
ATOM 653 N N . GLY A 1 87 ? 23.742 -8.461 -50.862 1.00 34.12 87 GLY A N 1
ATOM 654 C CA . GLY A 1 87 ? 25.010 -8.568 -50.139 1.00 34.12 87 GLY A CA 1
ATOM 655 C C . GLY A 1 87 ? 24.920 -9.499 -48.936 1.00 34.12 87 GLY A C 1
ATOM 656 O O . GLY A 1 87 ? 24.169 -9.236 -48.012 1.00 34.12 87 GLY A O 1
ATOM 657 N N . ASN A 1 88 ? 25.684 -10.585 -48.977 1.00 40.97 88 ASN A N 1
ATOM 658 C CA . ASN A 1 88 ? 25.796 -11.621 -47.951 1.00 40.97 88 ASN A CA 1
ATOM 659 C C . ASN A 1 88 ? 26.088 -11.082 -46.523 1.00 40.97 88 ASN A C 1
ATOM 661 O O . ASN A 1 88 ? 26.801 -10.091 -46.375 1.00 40.97 88 ASN A O 1
ATOM 665 N N . ASN A 1 89 ? 25.700 -11.875 -45.513 1.00 38.56 89 ASN A N 1
ATOM 666 C CA . ASN A 1 89 ? 26.181 -11.891 -44.114 1.00 38.56 89 ASN A CA 1
ATOM 667 C C . ASN A 1 89 ? 25.538 -10.947 -43.070 1.00 38.56 89 ASN A C 1
ATOM 669 O O . ASN A 1 89 ? 25.576 -9.725 -43.182 1.00 38.56 89 ASN A O 1
ATOM 673 N N . ASN A 1 90 ? 25.093 -11.572 -41.969 1.00 48.12 90 ASN A N 1
ATOM 674 C CA . ASN A 1 90 ? 24.920 -11.058 -40.601 1.00 48.12 90 ASN A CA 1
ATOM 675 C C . ASN A 1 90 ? 24.847 -9.531 -40.409 1.00 48.12 90 ASN A C 1
ATOM 677 O O . ASN A 1 90 ? 25.873 -8.883 -40.183 1.00 48.12 90 ASN A O 1
ATOM 681 N N . LYS A 1 91 ? 23.622 -9.001 -40.298 1.00 40.28 91 LYS A N 1
ATOM 682 C CA . LYS A 1 91 ? 23.298 -7.871 -39.411 1.00 40.28 91 LYS A CA 1
ATOM 683 C C . LYS A 1 91 ? 21.805 -7.818 -39.090 1.00 40.28 91 LYS A C 1
ATOM 685 O O . LYS A 1 91 ? 20.973 -7.877 -39.985 1.00 40.28 91 LYS A O 1
ATOM 690 N N . LYS A 1 92 ? 21.538 -7.672 -37.790 1.00 49.16 92 LYS A N 1
ATOM 691 C CA . LYS A 1 92 ? 20.319 -7.180 -37.133 1.00 49.16 92 LYS A CA 1
ATOM 692 C C . LYS A 1 92 ? 19.364 -6.444 -38.089 1.00 49.16 92 LYS A C 1
ATOM 694 O O . LYS A 1 92 ? 19.606 -5.283 -38.416 1.00 49.16 92 LYS A O 1
ATOM 699 N N . ALA A 1 93 ? 18.283 -7.108 -38.494 1.00 42.41 93 ALA A N 1
ATOM 700 C CA . ALA A 1 93 ? 17.160 -6.444 -39.138 1.00 42.41 93 ALA A CA 1
ATOM 701 C C . ALA A 1 93 ? 16.414 -5.638 -38.068 1.00 42.41 93 ALA A C 1
ATOM 703 O O . ALA A 1 93 ? 15.744 -6.207 -37.211 1.00 42.41 93 ALA A O 1
ATOM 704 N N . VAL A 1 94 ? 16.587 -4.319 -38.089 1.00 47.62 94 VAL A N 1
ATOM 705 C CA . VAL A 1 94 ? 15.602 -3.412 -37.500 1.00 47.62 94 VAL A CA 1
ATOM 706 C C . VAL A 1 94 ? 14.449 -3.408 -38.495 1.00 47.62 94 VAL A C 1
ATOM 708 O O . VAL A 1 94 ? 14.643 -2.986 -39.636 1.00 47.62 94 VAL A O 1
ATOM 711 N N . ALA A 1 95 ? 13.314 -3.987 -38.102 1.00 52.28 95 ALA A N 1
ATOM 712 C CA . ALA A 1 95 ? 12.077 -3.779 -38.836 1.00 52.28 95 ALA A CA 1
ATOM 713 C C . ALA A 1 95 ? 11.761 -2.283 -38.760 1.00 52.28 95 ALA A C 1
ATOM 715 O O . ALA A 1 95 ? 11.900 -1.678 -37.702 1.00 52.28 95 ALA A O 1
ATOM 716 N N . ASP A 1 96 ? 11.456 -1.700 -39.908 1.00 49.62 96 ASP A N 1
ATOM 717 C CA . ASP A 1 96 ? 11.066 -0.303 -40.043 1.00 49.62 96 ASP A CA 1
ATOM 718 C C . ASP A 1 96 ? 9.539 -0.281 -40.140 1.00 49.62 96 ASP A C 1
ATOM 720 O O . ASP A 1 96 ? 8.951 -1.192 -40.730 1.00 49.62 96 ASP A O 1
ATOM 724 N N . GLU A 1 97 ? 8.888 0.688 -39.509 1.00 52.19 97 GLU A N 1
ATOM 725 C CA . GLU A 1 97 ? 7.845 0.296 -38.563 1.00 52.19 97 GLU A CA 1
ATOM 726 C C . GLU A 1 97 ? 6.355 0.736 -38.950 1.00 52.19 97 GLU A C 1
ATOM 728 O O . GLU A 1 97 ? 5.477 -0.117 -38.881 1.00 52.19 97 GLU A O 1
ATOM 733 N N . ASP A 1 98 ? 5.992 1.915 -39.526 1.00 47.75 98 ASP A N 1
ATOM 734 C CA . ASP A 1 98 ? 4.584 2.297 -39.951 1.00 47.75 98 ASP A CA 1
ATOM 735 C C . ASP A 1 98 ? 4.095 1.700 -41.280 1.00 47.75 98 ASP A C 1
ATOM 737 O O . ASP A 1 98 ? 2.972 1.960 -41.720 1.00 47.75 98 ASP A O 1
ATOM 741 N N . ALA A 1 99 ? 4.857 0.789 -41.884 1.00 51.75 99 ALA A N 1
ATOM 742 C CA . ALA A 1 99 ? 4.264 -0.097 -42.877 1.00 51.75 99 ALA A CA 1
ATOM 743 C C . ALA A 1 99 ? 3.124 -0.933 -42.259 1.00 51.75 99 ALA A C 1
ATOM 745 O O . ALA A 1 99 ? 2.316 -1.474 -43.011 1.00 51.75 99 ALA A O 1
ATOM 746 N N . GLU A 1 100 ? 3.058 -1.022 -40.923 1.00 53.22 100 GLU A N 1
ATOM 747 C CA . GLU A 1 100 ? 1.973 -1.674 -40.195 1.00 53.22 100 GLU A CA 1
ATOM 748 C C . GLU A 1 100 ? 0.854 -0.712 -39.740 1.00 53.22 100 GLU A C 1
ATOM 750 O O . GLU A 1 100 ? -0.277 -1.166 -39.590 1.00 53.22 100 GLU A O 1
ATOM 755 N N . GLU A 1 101 ? 1.092 0.601 -39.591 1.00 51.47 101 GLU A N 1
ATOM 756 C CA . GLU A 1 101 ? 0.054 1.562 -39.150 1.00 51.47 101 GLU A CA 1
ATOM 757 C C . GLU A 1 101 ? -1.010 1.866 -40.225 1.00 51.47 101 GLU A C 1
ATOM 759 O O . GLU A 1 101 ? -2.174 2.077 -39.882 1.00 51.47 101 GLU A O 1
ATOM 764 N N . GLU A 1 102 ? -0.680 1.816 -41.524 1.00 53.28 102 GLU A N 1
ATOM 765 C CA . GLU A 1 102 ? -1.664 2.039 -42.608 1.00 53.28 102 GLU A CA 1
ATOM 766 C C . GLU A 1 102 ? -2.704 0.898 -42.763 1.00 53.28 102 GLU A C 1
ATOM 768 O O . GLU A 1 102 ? -3.578 0.995 -43.623 1.00 53.28 102 GLU A O 1
ATOM 773 N N . ASN A 1 103 ? -2.647 -0.167 -41.946 1.00 60.09 103 ASN A N 1
ATOM 774 C CA . ASN A 1 103 ? -3.548 -1.330 -42.021 1.00 60.09 103 ASN A CA 1
ATOM 775 C C . ASN A 1 103 ? -4.336 -1.614 -40.717 1.00 60.09 103 ASN A C 1
ATOM 777 O O . ASN A 1 103 ? -4.687 -2.757 -40.436 1.00 60.09 103 ASN A O 1
ATOM 781 N N . TYR A 1 104 ? -4.629 -0.581 -39.920 1.00 59.00 104 TYR A N 1
ATOM 782 C CA . TYR A 1 104 ? -5.487 -0.663 -38.722 1.00 59.00 104 TYR A CA 1
ATOM 783 C C . TYR A 1 104 ? -6.783 0.155 -38.889 1.00 59.00 104 TYR A C 1
ATOM 785 O O . TYR A 1 104 ? -7.072 1.059 -38.105 1.00 59.00 104 TYR A O 1
ATOM 793 N N . GLY A 1 105 ? -7.563 -0.129 -39.941 1.00 60.66 105 GLY A N 1
ATOM 794 C CA . GLY A 1 105 ? -8.762 0.667 -40.255 1.00 60.66 105 GLY A CA 1
ATOM 795 C C . GLY A 1 105 ? -9.858 0.016 -41.104 1.00 60.66 105 GLY A C 1
ATOM 796 O O . GLY A 1 105 ? -10.858 0.679 -41.365 1.00 60.66 105 GLY A O 1
ATOM 797 N N . GLU A 1 106 ? -9.714 -1.243 -41.518 1.00 50.97 106 GLU A N 1
ATOM 798 C CA . GLU A 1 106 ? -10.764 -1.987 -42.223 1.00 50.97 106 GLU A CA 1
ATOM 799 C C . GLU A 1 106 ? -11.011 -3.300 -41.475 1.00 50.97 106 GLU A C 1
ATOM 801 O O . GLU A 1 106 ? -10.247 -4.257 -41.595 1.00 50.97 106 GLU A O 1
ATOM 806 N N . GLU A 1 107 ? -12.054 -3.328 -40.638 1.00 56.88 107 GLU A N 1
ATOM 807 C CA . GLU A 1 107 ? -12.529 -4.592 -40.081 1.00 56.88 107 GLU A CA 1
ATOM 808 C C . GLU A 1 107 ? -13.123 -5.411 -41.226 1.00 56.88 107 GLU A C 1
ATOM 810 O O . GLU A 1 107 ? -14.198 -5.095 -41.739 1.00 56.88 107 GLU A O 1
ATOM 815 N N . VAL A 1 108 ? -12.421 -6.477 -41.617 1.00 54.09 108 VAL A N 1
ATOM 816 C CA . VAL A 1 108 ? -13.023 -7.556 -42.399 1.00 54.09 108 VAL A CA 1
ATOM 817 C C . VAL A 1 108 ? -14.002 -8.267 -41.473 1.00 54.09 108 VAL A C 1
ATOM 819 O O . VAL A 1 108 ? -13.665 -9.238 -40.797 1.00 54.09 108 VAL A O 1
ATOM 822 N N . VAL A 1 109 ? -15.221 -7.736 -41.418 1.00 48.81 109 VAL A N 1
ATOM 823 C CA . VAL A 1 109 ? -16.378 -8.485 -40.948 1.00 48.81 109 VAL A CA 1
ATOM 824 C C . VAL A 1 109 ? -16.582 -9.598 -41.970 1.00 48.81 109 VAL A C 1
ATOM 826 O O . VAL A 1 109 ? -17.120 -9.368 -43.052 1.00 48.81 109 VAL A O 1
ATOM 829 N N . GLU A 1 110 ? -16.099 -10.798 -41.651 1.00 52.56 110 GLU A N 1
ATOM 830 C CA . GLU A 1 110 ? -16.574 -12.008 -42.313 1.00 52.56 110 GLU A CA 1
ATOM 831 C C . GLU A 1 110 ? -18.040 -12.186 -41.890 1.00 52.56 110 GLU A C 1
ATOM 833 O O . GLU A 1 110 ? -18.343 -12.752 -40.840 1.00 52.56 110 GLU A O 1
ATOM 838 N N . GLU A 1 111 ? -18.958 -11.606 -42.669 1.00 53.00 111 GLU A N 1
ATOM 839 C CA . GLU A 1 111 ? -20.370 -11.963 -42.593 1.00 53.00 111 GLU A CA 1
ATOM 840 C C . GLU A 1 111 ? -20.493 -13.415 -43.079 1.00 53.00 111 GLU A C 1
ATOM 842 O O . GLU A 1 111 ? -20.298 -13.705 -44.262 1.00 53.00 111 GLU A O 1
ATOM 847 N N . ASP A 1 112 ? -20.770 -14.325 -42.139 1.00 55.56 112 ASP A N 1
ATOM 848 C CA . ASP A 1 112 ? -21.148 -15.722 -42.387 1.00 55.56 112 ASP A CA 1
ATOM 849 C C . ASP A 1 112 ? -22.471 -15.774 -43.186 1.00 55.56 112 ASP A C 1
ATOM 851 O O . ASP A 1 112 ? -23.547 -16.028 -42.638 1.00 55.56 112 ASP A O 1
ATOM 855 N N . ASP A 1 113 ? -22.403 -15.544 -44.499 1.00 50.19 113 ASP A N 1
ATOM 856 C CA . ASP A 1 113 ? -23.497 -15.839 -45.429 1.00 50.19 113 ASP A CA 1
ATOM 857 C C . ASP A 1 113 ? -23.488 -17.345 -45.764 1.00 50.19 113 ASP A C 1
ATOM 859 O O . ASP A 1 113 ? -22.911 -17.814 -46.749 1.00 50.19 113 ASP A O 1
ATOM 863 N N . GLU A 1 114 ? -24.146 -18.118 -44.897 1.00 52.28 114 GLU A N 1
ATOM 864 C CA . GLU A 1 114 ? -24.505 -19.523 -45.117 1.00 52.28 114 GLU A CA 1
ATOM 865 C C . GLU A 1 114 ? -25.524 -19.647 -46.273 1.00 52.28 114 GLU A C 1
ATOM 867 O O . GLU A 1 114 ? -26.703 -19.321 -46.100 1.00 52.28 114 GLU A O 1
ATOM 872 N N . VAL A 1 115 ? -25.090 -20.154 -47.443 1.00 46.25 115 VAL A N 1
ATOM 873 C CA . VAL A 1 115 ? -25.965 -20.516 -48.588 1.00 46.25 115 VAL A CA 1
ATOM 874 C C . VAL A 1 115 ? -25.505 -21.791 -49.307 1.00 46.25 115 VAL A C 1
ATOM 876 O O . VAL A 1 115 ? -24.346 -21.825 -49.779 1.00 46.25 115 VAL A O 1
#

Secondary structure (DSSP, 8-state):
--EEEEEEEETTEEEEEEEEE-----SS--HHHHHHHHHHHHHHHHHHHHHHHHHHHHHHHHHHHH-TT-------------------S--------TTTGGGSS----------

InterPro domains:
  IPR014849 EKC/KEOPS complex, subunit Gon7 [PF08738] (30-70)

Foldseek 3Di:
DDKDKDWDDDDPDDIDIDIDDQDDPDDDDDPVNVVVSVVVVVVVVVVVVVVVVVVVVVVVVVVCVVDVVPDDDDDDAAADDDDDDDDDDDDDDPPHGCVVVVPPDDPPPPPPPDD

Sequence (115 aa):
MPTLTTRSEAPHSDPFTFTTELSLDASTLTTAEKSAYLSRLRAAVSDHQARVNEALTARMEADKIRDPSSAPAATTAPTSKKRKKNGNNNKKAVADEDAEEENYGEEVVEEDDEV

Radius of gyration: 27.67 Å; chains: 1; bounding box: 52×26×83 Å

pLDDT: mean 71.58, std 21.37, range [34.12, 97.44]